Protein AF-A0A0D2L1T7-F1 (afdb_monomer)

InterPro domains:
  IPR025733 Purple acid phosphatase, C-terminal domain [PF14008] (13-50)
  IPR029052 Metallo-dependent phosphatase-like [G3DSA:3.60.21.10] (3-71)

Structure (mmCIF, N/CA/C/O backbone):
data_AF-A0A0D2L1T7-F1
#
_entry.id   AF-A0A0D2L1T7-F1
#
loop_
_atom_site.group_PDB
_atom_site.id
_atom_site.type_symbol
_atom_site.label_atom_id
_atom_site.label_alt_id
_atom_site.label_comp_id
_atom_site.label_asym_id
_atom_site.label_entity_id
_atom_site.label_seq_id
_atom_site.pdbx_PDB_ins_code
_atom_site.Cartn_x
_atom_site.Cartn_y
_atom_site.Cartn_z
_atom_site.occupancy
_atom_site.B_iso_or_equiv
_atom_site.auth_seq_id
_atom_site.auth_comp_id
_atom_site.auth_asym_id
_atom_site.auth_atom_id
_atom_site.pdbx_PDB_model_num
ATOM 1 N N . CYS A 1 1 ? 17.536 -3.466 -15.715 1.00 51.50 1 CYS A N 1
ATOM 2 C CA . CYS A 1 1 ? 16.989 -4.775 -16.127 1.00 51.50 1 CYS A CA 1
ATOM 3 C C . CYS A 1 1 ? 17.423 -5.052 -17.558 1.00 51.50 1 CYS A C 1
ATOM 5 O O . CYS A 1 1 ? 16.948 -4.375 -18.456 1.00 51.50 1 CYS A O 1
ATOM 7 N N . THR A 1 2 ? 18.369 -5.962 -17.773 1.00 54.00 2 THR A N 1
ATOM 8 C CA . THR A 1 2 ? 18.995 -6.200 -19.088 1.00 54.00 2 THR A CA 1
ATOM 9 C C . THR A 1 2 ? 18.344 -7.331 -19.897 1.00 54.00 2 THR A C 1
ATOM 11 O O . THR A 1 2 ? 18.871 -7.699 -20.938 1.00 54.00 2 THR A O 1
ATOM 14 N N . SER A 1 3 ? 17.194 -7.870 -19.472 1.00 64.62 3 SER A N 1
ATOM 15 C CA . SER A 1 3 ? 16.548 -9.033 -20.111 1.00 64.62 3 SER A CA 1
ATOM 16 C C . SER A 1 3 ? 15.073 -8.818 -20.496 1.00 64.62 3 SER A C 1
ATOM 18 O O . SER A 1 3 ? 14.239 -9.709 -20.328 1.00 64.62 3 SER A O 1
ATOM 20 N N . TYR A 1 4 ? 14.716 -7.648 -21.043 1.00 64.06 4 TYR A N 1
ATOM 21 C CA . TYR A 1 4 ? 13.432 -7.510 -21.744 1.00 64.06 4 TYR A CA 1
ATOM 22 C C . TYR A 1 4 ? 13.526 -8.203 -23.112 1.00 64.06 4 TYR A C 1
ATOM 24 O O . TYR A 1 4 ? 14.120 -7.668 -24.045 1.00 64.06 4 TYR A O 1
ATOM 32 N N . GLN A 1 5 ? 12.959 -9.406 -23.221 1.00 64.62 5 GLN A N 1
ATOM 33 C CA . GLN A 1 5 ? 12.846 -10.157 -24.475 1.00 64.62 5 GLN A CA 1
ATOM 34 C C . GLN A 1 5 ? 11.363 -10.338 -24.840 1.00 64.62 5 GLN A C 1
ATOM 36 O O . GLN A 1 5 ? 10.734 -11.302 -24.396 1.00 64.62 5 GLN A O 1
ATOM 41 N N . PRO A 1 6 ? 10.783 -9.427 -25.642 1.00 57.09 6 PRO A N 1
ATOM 42 C CA . PRO A 1 6 ? 9.355 -9.448 -25.969 1.00 57.09 6 PRO A CA 1
ATOM 43 C C . PRO A 1 6 ? 8.909 -10.675 -26.777 1.00 57.09 6 PRO A C 1
ATOM 45 O O . PRO A 1 6 ? 7.736 -11.023 -26.745 1.00 57.09 6 PRO A O 1
ATOM 48 N N . SER A 1 7 ? 9.826 -11.355 -27.469 1.00 61.72 7 SER A N 1
ATOM 49 C CA . SER A 1 7 ? 9.538 -12.541 -28.286 1.00 61.72 7 SER A CA 1
ATOM 50 C C . SER A 1 7 ? 9.834 -13.883 -27.601 1.00 61.72 7 SER A C 1
ATOM 52 O O . SER A 1 7 ? 9.602 -14.923 -28.209 1.00 61.72 7 SER A O 1
ATOM 54 N N . LEU A 1 8 ? 10.346 -13.891 -26.362 1.00 63.66 8 LEU A N 1
ATOM 55 C CA . LEU A 1 8 ? 10.818 -15.111 -25.680 1.00 63.66 8 LEU A CA 1
ATOM 56 C C . LEU A 1 8 ? 10.300 -15.259 -24.240 1.00 63.66 8 LEU A C 1
ATOM 58 O O . LEU A 1 8 ? 10.894 -15.981 -23.447 1.00 63.66 8 LEU A O 1
ATOM 62 N N . GLY A 1 9 ? 9.214 -14.569 -23.874 1.00 67.56 9 GLY A N 1
ATOM 63 C CA . GLY A 1 9 ? 8.711 -14.610 -22.496 1.00 67.56 9 GLY A CA 1
ATOM 64 C C . GLY A 1 9 ? 9.724 -14.027 -21.508 1.00 67.56 9 GLY A C 1
ATOM 65 O O . GLY A 1 9 ? 10.024 -14.641 -20.487 1.00 67.56 9 GLY A O 1
ATOM 66 N N . GLY A 1 10 ? 10.299 -12.870 -21.858 1.00 70.06 10 GLY A N 1
ATOM 67 C CA . GLY A 1 10 ? 11.333 -12.202 -21.074 1.00 70.06 10 GLY A CA 1
ATOM 68 C C . GLY A 1 10 ? 10.993 -12.096 -19.586 1.00 70.06 10 GLY A C 1
ATOM 69 O O . GLY A 1 10 ? 9.843 -11.917 -19.194 1.00 70.06 10 GLY A O 1
ATOM 70 N N . PHE A 1 11 ? 12.027 -12.179 -18.752 1.00 78.38 11 PHE A N 1
ATOM 71 C CA . PHE A 1 11 ? 11.887 -12.281 -17.297 1.00 78.38 11 PHE A CA 1
ATOM 72 C C . PHE A 1 11 ? 11.257 -11.036 -16.641 1.00 78.38 11 PHE A C 1
ATOM 74 O O . PHE A 1 11 ? 10.672 -11.129 -15.564 1.00 78.38 11 PHE A O 1
ATOM 81 N N . CYS A 1 12 ? 11.368 -9.858 -17.267 1.00 82.06 12 CYS A N 1
ATOM 82 C CA . CYS A 1 12 ? 10.851 -8.596 -16.729 1.00 82.06 12 CYS A CA 1
ATOM 83 C C . CYS A 1 12 ? 9.945 -7.852 -17.716 1.00 82.06 12 CYS A C 1
ATOM 85 O O . CYS A 1 12 ? 10.162 -7.877 -18.927 1.00 82.06 12 CYS A O 1
ATOM 87 N N . TRP A 1 13 ? 9.003 -7.083 -17.164 1.00 80.81 13 TRP A N 1
ATOM 88 C CA . TRP A 1 13 ? 8.187 -6.116 -17.898 1.00 80.81 13 TRP A CA 1
ATOM 89 C C . TRP A 1 13 ? 9.031 -4.892 -18.300 1.00 80.81 13 TRP A C 1
ATOM 91 O O . TRP A 1 13 ? 9.877 -4.439 -17.529 1.00 80.81 13 TRP A O 1
ATOM 101 N N . ASN A 1 14 ? 8.796 -4.329 -19.490 1.00 82.81 14 ASN A N 1
ATOM 102 C CA . ASN A 1 14 ? 9.429 -3.074 -19.944 1.00 82.81 14 ASN A CA 1
ATOM 103 C C . ASN A 1 14 ? 8.753 -1.807 -19.404 1.00 82.81 14 ASN A C 1
ATOM 105 O O . ASN A 1 14 ? 9.261 -0.705 -19.594 1.00 82.81 14 ASN A O 1
ATOM 109 N N . ARG A 1 15 ? 7.598 -1.958 -18.762 1.00 87.31 15 ARG A N 1
ATOM 110 C CA . ARG A 1 15 ? 6.830 -0.888 -18.130 1.00 87.31 15 ARG A CA 1
ATOM 111 C C . ARG A 1 15 ? 6.383 -1.335 -16.745 1.00 87.31 15 ARG A C 1
ATOM 113 O O . ARG A 1 15 ? 6.613 -2.478 -16.353 1.00 87.31 15 ARG A O 1
ATOM 120 N N . GLN A 1 16 ? 5.744 -0.436 -16.003 1.00 91.56 16 GLN A N 1
ATOM 121 C CA . GLN A 1 16 ? 5.033 -0.843 -14.795 1.00 91.56 16 GLN A CA 1
ATOM 122 C C . GLN A 1 16 ? 4.01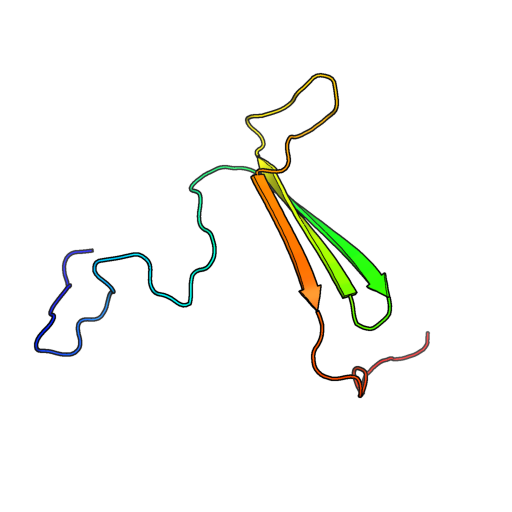2 -1.925 -15.167 1.00 91.56 16 GLN A C 1
ATOM 124 O O . GLN A 1 16 ? 3.186 -1.674 -16.045 1.00 91.56 16 GLN A O 1
ATOM 129 N N . PRO A 1 17 ? 4.096 -3.126 -14.581 1.00 90.19 17 PRO A N 1
ATOM 130 C CA . PRO A 1 17 ? 3.116 -4.159 -14.856 1.00 90.19 17 PRO A CA 1
ATOM 131 C C . PRO A 1 17 ? 1.749 -3.736 -14.322 1.00 90.19 17 PRO A C 1
ATOM 133 O O . PRO A 1 17 ? 1.669 -3.079 -13.284 1.00 90.19 17 PRO A O 1
ATOM 136 N N . ASP A 1 18 ? 0.686 -4.176 -14.990 1.00 92.44 18 ASP A N 1
ATOM 137 C CA . ASP A 1 18 ? -0.684 -3.741 -14.687 1.00 92.44 18 ASP A CA 1
ATOM 138 C C . ASP A 1 18 ? -1.140 -4.145 -13.264 1.00 92.44 18 ASP A C 1
ATOM 140 O O . ASP A 1 18 ? -2.017 -3.511 -12.688 1.00 92.44 18 ASP A O 1
ATOM 144 N N . PHE A 1 19 ? -0.509 -5.157 -12.651 1.00 90.62 19 PHE A N 1
ATOM 145 C CA . PHE A 1 19 ? -0.771 -5.555 -11.259 1.00 90.62 19 PHE A CA 1
ATOM 146 C C . PHE A 1 19 ? -0.144 -4.622 -10.205 1.00 90.62 19 PHE A C 1
ATOM 148 O O . PHE A 1 19 ? -0.466 -4.724 -9.023 1.00 90.62 19 PHE A O 1
ATOM 155 N N . SER A 1 20 ? 0.789 -3.747 -10.588 1.00 95.62 20 SER A N 1
ATOM 156 C CA . SER A 1 20 ? 1.432 -2.796 -9.677 1.00 95.62 20 SER A CA 1
ATOM 157 C C . SER A 1 20 ? 0.646 -1.489 -9.692 1.00 95.62 20 SER A C 1
ATOM 159 O O . SER A 1 20 ? 0.850 -0.660 -10.573 1.00 95.62 20 SER A O 1
ATOM 161 N N . ALA A 1 21 ? -0.245 -1.301 -8.718 1.00 97.00 21 ALA A N 1
ATOM 162 C CA . ALA A 1 21 ? -1.114 -0.122 -8.655 1.00 97.00 21 ALA A CA 1
ATOM 163 C C . ALA A 1 21 ? -0.347 1.184 -8.368 1.00 97.00 21 ALA A C 1
ATOM 165 O O . ALA A 1 21 ? -0.580 2.196 -9.023 1.00 97.00 21 ALA A O 1
ATOM 166 N N . TYR A 1 22 ? 0.600 1.157 -7.426 1.00 96.75 22 TYR A N 1
ATOM 167 C CA . TYR A 1 22 ? 1.388 2.321 -7.020 1.00 96.75 22 TYR A CA 1
ATOM 168 C C . TYR A 1 22 ? 2.818 1.906 -6.647 1.00 96.75 22 TYR A C 1
ATOM 170 O O . TYR A 1 22 ? 3.033 0.811 -6.121 1.00 96.75 22 TYR A O 1
ATOM 178 N N . ARG A 1 23 ? 3.808 2.759 -6.944 1.00 95.69 23 ARG A N 1
ATOM 179 C CA . ARG A 1 23 ? 5.213 2.573 -6.548 1.00 95.69 23 ARG A CA 1
ATOM 180 C C . ARG A 1 23 ? 5.940 3.914 -6.486 1.00 95.69 23 ARG A C 1
ATOM 182 O O . ARG A 1 23 ? 5.887 4.682 -7.442 1.00 95.69 23 ARG A O 1
ATOM 189 N N . GLU A 1 24 ? 6.676 4.151 -5.406 1.00 94.62 24 GLU A N 1
ATOM 190 C CA . GLU A 1 24 ? 7.494 5.354 -5.241 1.00 94.62 24 GLU A CA 1
ATOM 191 C C . GLU A 1 24 ? 8.775 5.034 -4.441 1.00 94.62 24 GLU A C 1
ATOM 193 O O . GLU A 1 24 ? 8.691 4.362 -3.410 1.00 94.62 24 GLU A O 1
ATOM 198 N N . PRO A 1 25 ? 9.973 5.459 -4.892 1.00 94.25 25 PRO A N 1
ATOM 199 C CA . PRO A 1 25 ? 11.240 5.145 -4.232 1.00 94.25 25 PRO A CA 1
ATOM 200 C C . PRO A 1 25 ? 11.560 6.135 -3.098 1.00 94.25 25 PRO A C 1
ATOM 202 O O . PRO A 1 25 ? 12.552 6.860 -3.151 1.00 94.25 25 PRO A O 1
ATOM 205 N N . THR A 1 26 ? 10.727 6.165 -2.060 1.00 92.62 26 THR A N 1
ATOM 206 C CA . THR A 1 26 ? 10.888 7.074 -0.912 1.00 92.62 26 THR A CA 1
ATOM 207 C C . THR A 1 26 ? 10.882 6.338 0.417 1.00 92.62 26 THR A C 1
ATOM 209 O O . THR A 1 26 ? 10.138 5.375 0.602 1.00 92.62 26 THR A O 1
ATOM 212 N N . PHE A 1 27 ? 11.660 6.836 1.380 1.00 93.56 27 PHE A N 1
ATOM 213 C CA . PHE A 1 27 ? 11.539 6.401 2.770 1.00 93.56 27 PHE A CA 1
ATOM 214 C C . PHE A 1 27 ? 10.212 6.876 3.369 1.00 93.56 27 PHE A C 1
ATOM 216 O O . PHE A 1 27 ? 9.770 7.998 3.107 1.00 93.56 27 PHE A O 1
ATOM 223 N N . GLY A 1 28 ? 9.602 6.038 4.202 1.00 92.75 28 GLY A N 1
ATOM 224 C CA . GLY A 1 28 ? 8.313 6.335 4.807 1.00 92.75 28 GLY A CA 1
ATOM 225 C C . GLY A 1 28 ? 7.875 5.298 5.831 1.00 92.75 28 GLY A C 1
ATOM 226 O O . GLY A 1 28 ? 8.584 4.330 6.109 1.00 92.75 28 GLY A O 1
ATOM 227 N N . ALA A 1 29 ? 6.681 5.510 6.369 1.00 93.94 29 ALA A N 1
ATOM 228 C CA . ALA A 1 29 ? 5.980 4.576 7.241 1.00 93.94 29 ALA A CA 1
ATOM 229 C C . ALA A 1 29 ? 4.513 4.490 6.815 1.00 93.94 29 ALA A C 1
ATOM 231 O O . ALA A 1 29 ? 3.999 5.388 6.151 1.00 93.94 29 ALA A O 1
ATOM 232 N N . ALA A 1 30 ? 3.828 3.418 7.200 1.00 95.50 30 ALA A N 1
ATOM 233 C CA . ALA A 1 30 ? 2.432 3.219 6.843 1.00 95.50 30 ALA A CA 1
ATOM 234 C C . ALA A 1 30 ? 1.555 2.971 8.069 1.00 95.50 30 ALA A C 1
ATOM 236 O O . ALA A 1 30 ? 2.020 2.460 9.090 1.00 95.50 30 ALA A O 1
ATOM 237 N N . SER A 1 31 ? 0.277 3.320 7.948 1.00 96.69 31 SER A N 1
ATOM 238 C CA . SER A 1 31 ? -0.764 2.984 8.909 1.00 96.69 31 SER A CA 1
ATOM 239 C C . SER A 1 31 ? -1.823 2.107 8.242 1.00 96.69 31 SER A C 1
ATOM 241 O O . SER A 1 31 ? -2.221 2.335 7.100 1.00 96.69 31 SER A O 1
ATOM 243 N N . LEU A 1 32 ? -2.274 1.087 8.973 1.00 97.94 32 LEU A N 1
ATOM 244 C CA . LEU A 1 32 ? -3.414 0.260 8.597 1.00 97.94 32 LEU A CA 1
ATOM 245 C C . LEU A 1 32 ? -4.451 0.351 9.711 1.00 97.94 32 LEU A C 1
ATOM 247 O O . LEU A 1 32 ? -4.249 -0.176 10.806 1.00 97.94 32 LEU A O 1
ATOM 251 N N . LYS A 1 33 ? -5.560 1.034 9.440 1.00 97.75 33 LYS A N 1
ATOM 252 C CA . LYS A 1 33 ? -6.652 1.207 10.395 1.00 97.75 33 LYS A CA 1
ATOM 253 C C . LYS A 1 33 ? -7.820 0.313 10.007 1.00 97.75 33 LYS A C 1
ATOM 255 O O . LYS A 1 33 ? -8.483 0.554 9.003 1.00 97.75 33 LYS A O 1
ATOM 260 N N . LEU A 1 34 ? -8.108 -0.688 10.834 1.00 95.50 34 LEU A N 1
ATOM 261 C CA . LEU A 1 34 ? -9.308 -1.510 10.682 1.00 95.50 34 LEU A CA 1
ATOM 262 C C . LEU A 1 34 ? -10.537 -0.665 11.039 1.00 95.50 34 LEU A C 1
ATOM 264 O O . LEU A 1 34 ? -10.634 -0.147 12.151 1.00 95.50 34 LEU A O 1
ATOM 268 N N . LEU A 1 35 ? -11.451 -0.489 10.085 1.00 94.31 35 LEU A N 1
ATOM 269 C CA . LEU A 1 35 ? -12.684 0.276 10.288 1.00 94.31 35 LEU A CA 1
ATOM 270 C C . LEU A 1 35 ? -13.815 -0.638 10.762 1.00 94.31 35 LEU A C 1
ATOM 272 O O . LEU A 1 35 ? -14.575 -0.281 11.657 1.00 94.31 35 LEU A O 1
ATOM 276 N N . ASN A 1 36 ? -13.927 -1.814 10.144 1.00 90.75 36 ASN A N 1
ATOM 277 C CA . ASN A 1 36 ? -14.878 -2.868 10.485 1.00 90.75 36 ASN A CA 1
ATOM 278 C C . ASN A 1 36 ? -14.384 -4.220 9.925 1.00 90.75 36 ASN A C 1
ATOM 280 O O . ASN A 1 36 ? -13.265 -4.315 9.424 1.00 90.75 36 ASN A O 1
ATOM 284 N N . ALA A 1 37 ? -15.216 -5.265 9.991 1.00 88.00 37 ALA A N 1
ATOM 285 C CA . ALA A 1 37 ? -14.864 -6.621 9.553 1.00 88.00 37 ALA A CA 1
ATOM 286 C C . ALA A 1 37 ? -14.460 -6.738 8.069 1.00 88.00 37 ALA A C 1
ATOM 288 O O . ALA A 1 37 ? -13.795 -7.706 7.694 1.00 88.00 37 ALA A O 1
ATOM 289 N N . THR A 1 38 ? -14.861 -5.783 7.225 1.00 90.06 38 THR A N 1
ATOM 290 C CA . THR A 1 38 ? -14.643 -5.834 5.775 1.00 90.06 38 THR A CA 1
ATOM 291 C C . THR A 1 38 ? -13.880 -4.643 5.204 1.00 90.06 38 THR A C 1
ATOM 293 O O . THR A 1 38 ? -13.539 -4.680 4.028 1.00 90.06 38 THR A O 1
ATOM 296 N N . HIS A 1 39 ? -13.582 -3.613 5.998 1.00 93.44 39 HIS A N 1
ATOM 297 C CA . HIS A 1 39 ? -12.934 -2.392 5.517 1.00 93.44 39 HIS A CA 1
ATOM 298 C C . HIS A 1 39 ? -11.719 -2.033 6.366 1.00 93.44 39 HIS A C 1
ATOM 300 O O . HIS A 1 39 ? -11.798 -1.972 7.599 1.00 93.44 39 HIS A O 1
ATOM 306 N N . ALA A 1 40 ? -10.620 -1.706 5.695 1.00 97.06 40 ALA A N 1
ATOM 307 C CA . ALA A 1 40 ? -9.445 -1.111 6.312 1.00 97.06 40 ALA A CA 1
ATOM 308 C C . ALA A 1 40 ? -8.993 0.126 5.529 1.00 97.06 40 ALA A C 1
ATOM 310 O O . ALA A 1 40 ? -9.006 0.126 4.303 1.00 97.06 40 ALA A O 1
ATOM 311 N N . ASP A 1 41 ? -8.593 1.174 6.241 1.00 98.19 41 ASP A N 1
ATOM 312 C CA . ASP A 1 41 ? -7.969 2.370 5.675 1.00 98.19 41 ASP A CA 1
ATOM 313 C C . ASP A 1 41 ? -6.449 2.181 5.713 1.00 98.19 41 ASP A C 1
ATOM 315 O O . ASP A 1 41 ? -5.858 2.087 6.794 1.00 98.19 41 ASP A O 1
ATOM 319 N N . TRP A 1 42 ? -5.836 2.053 4.537 1.00 98.31 42 TRP A N 1
ATOM 320 C CA . TRP A 1 42 ? -4.390 1.977 4.361 1.00 98.31 42 TRP A CA 1
ATOM 321 C C . TRP A 1 42 ? -3.858 3.330 3.915 1.00 98.31 42 TRP A C 1
ATOM 323 O O . TRP A 1 42 ? -4.347 3.898 2.937 1.00 98.31 42 TRP A O 1
ATOM 333 N N . LYS A 1 43 ? -2.826 3.820 4.603 1.00 97.56 43 LYS A N 1
ATOM 334 C CA . LYS A 1 43 ? -2.129 5.055 4.241 1.00 97.56 43 LYS A CA 1
ATOM 335 C C . LYS A 1 43 ? -0.627 4.881 4.350 1.00 97.56 43 LYS A C 1
ATOM 337 O O . LYS A 1 43 ? -0.127 4.421 5.375 1.00 97.56 43 LYS A O 1
ATOM 342 N N . PHE A 1 44 ? 0.089 5.312 3.324 1.00 96.38 44 PHE A N 1
ATOM 343 C CA . PHE A 1 44 ? 1.540 5.434 3.317 1.00 96.38 44 PHE A CA 1
ATOM 344 C C . PHE A 1 44 ? 1.938 6.909 3.420 1.00 96.38 44 PHE A C 1
ATOM 346 O O . PHE A 1 44 ? 1.352 7.768 2.763 1.00 96.38 44 PHE A O 1
ATOM 353 N N . TYR A 1 45 ? 2.944 7.195 4.242 1.00 94.75 45 TYR A N 1
ATOM 354 C CA . TYR A 1 45 ? 3.430 8.537 4.540 1.00 94.75 45 TYR A CA 1
ATOM 355 C C . TYR A 1 45 ? 4.920 8.638 4.222 1.00 94.75 45 TYR A C 1
ATOM 357 O O . TYR A 1 45 ? 5.704 7.805 4.686 1.00 94.75 45 TYR A O 1
ATOM 365 N N . ARG A 1 46 ? 5.332 9.677 3.489 1.00 93.25 46 ARG A N 1
ATOM 366 C CA . ARG A 1 46 ? 6.755 9.953 3.225 1.00 93.25 46 ARG A CA 1
ATOM 367 C C . ARG A 1 46 ? 7.424 10.548 4.458 1.00 93.25 46 ARG A C 1
ATOM 369 O O . ARG A 1 46 ? 6.868 11.416 5.124 1.00 93.25 46 ARG A O 1
ATOM 376 N N . THR A 1 47 ? 8.674 10.167 4.705 1.00 86.81 47 THR A N 1
ATOM 377 C CA . THR A 1 47 ? 9.485 10.778 5.772 1.00 86.81 47 THR A CA 1
ATOM 378 C C . THR A 1 47 ? 9.918 12.207 5.420 1.00 86.81 47 THR A C 1
ATOM 380 O O . THR A 1 47 ? 10.075 13.038 6.312 1.00 86.81 47 THR A O 1
ATOM 383 N N . SER A 1 48 ? 10.113 12.505 4.130 1.00 79.06 48 SER A N 1
ATOM 384 C CA . SER A 1 48 ? 10.619 13.795 3.634 1.00 79.06 48 SER A CA 1
ATOM 385 C C . SER A 1 48 ? 9.598 14.936 3.668 1.00 79.06 48 SER A C 1
ATOM 387 O O . SER A 1 48 ? 9.991 16.096 3.594 1.00 79.06 48 SER A O 1
ATOM 389 N N . GLU A 1 49 ? 8.307 14.631 3.800 1.00 71.38 49 GLU A N 1
ATOM 390 C CA . GLU A 1 49 ? 7.208 15.599 3.684 1.00 71.38 49 GLU A CA 1
ATOM 391 C C . GLU A 1 49 ? 6.492 15.762 5.029 1.00 71.38 49 GLU A C 1
ATOM 393 O O . GLU A 1 49 ? 5.327 15.406 5.213 1.00 71.38 49 GLU A O 1
ATOM 398 N N . LYS A 1 50 ? 7.230 16.282 6.017 1.00 75.06 50 LYS A N 1
ATOM 399 C CA . LYS A 1 50 ? 6.660 16.688 7.304 1.00 75.06 50 LYS A CA 1
A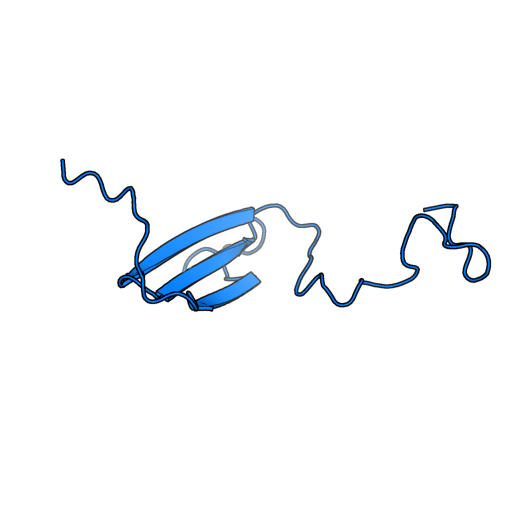TOM 400 C C . LYS A 1 50 ? 6.181 18.137 7.216 1.00 75.06 50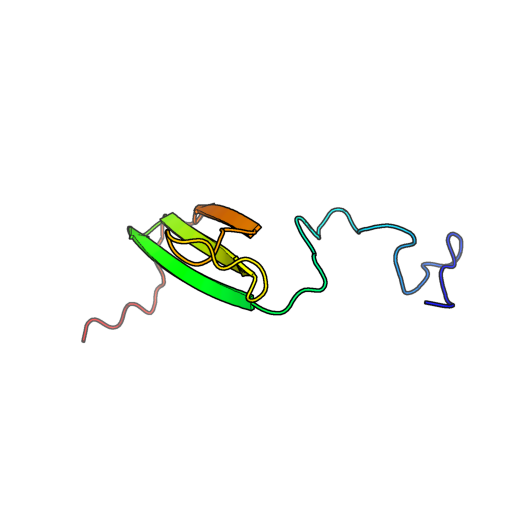 LYS A C 1
ATOM 402 O O . LYS A 1 50 ? 6.989 19.063 7.172 1.00 75.06 50 LYS A O 1
ATOM 407 N N . THR A 1 51 ? 4.870 18.339 7.249 1.00 77.00 51 THR A N 1
ATOM 408 C CA . THR A 1 51 ? 4.249 19.661 7.381 1.00 77.00 51 THR A CA 1
ATOM 409 C C . THR A 1 51 ? 4.043 20.039 8.846 1.00 77.00 51 THR A C 1
ATOM 411 O O . THR A 1 51 ? 4.285 19.253 9.767 1.00 77.00 51 THR A O 1
ATOM 414 N N . LYS A 1 52 ? 3.537 21.258 9.085 1.00 76.62 52 LYS A N 1
ATOM 415 C CA . LYS A 1 52 ? 3.094 21.690 10.421 1.00 76.62 52 LYS A CA 1
ATOM 416 C C . LYS A 1 52 ? 1.944 20.826 10.961 1.00 76.62 52 LYS A C 1
ATOM 418 O O . LYS A 1 52 ? 1.711 20.827 12.165 1.00 76.62 52 LYS A O 1
ATOM 423 N N . GLN A 1 53 ? 1.242 20.104 10.088 1.00 74.69 53 GLN A N 1
ATOM 424 C CA . GLN A 1 53 ? 0.069 19.289 10.394 1.00 74.69 53 GLN A CA 1
ATOM 425 C C . GLN A 1 53 ? 0.392 17.791 10.544 1.00 74.69 53 GLN A C 1
ATOM 427 O O . GLN A 1 53 ? -0.480 17.032 10.959 1.00 74.69 53 GLN A O 1
ATOM 432 N N . GLY A 1 54 ? 1.625 17.358 10.256 1.00 80.81 54 GLY A N 1
ATOM 433 C CA . GLY A 1 54 ? 2.052 15.960 10.366 1.00 80.81 54 GLY A CA 1
ATOM 434 C C . GLY A 1 54 ? 2.822 15.481 9.137 1.00 80.81 54 GLY A C 1
ATOM 435 O O . GLY A 1 54 ? 3.337 16.287 8.369 1.00 80.81 54 GLY A O 1
ATOM 436 N N . TYR A 1 55 ? 2.923 14.164 8.964 1.00 83.75 55 TYR A N 1
ATOM 437 C CA . TYR A 1 55 ? 3.436 13.584 7.720 1.00 83.75 55 TYR A CA 1
ATOM 438 C C . TYR A 1 55 ? 2.342 13.601 6.651 1.00 83.75 55 TYR A C 1
ATOM 440 O O . TYR A 1 55 ? 1.192 13.263 6.945 1.00 83.75 55 TYR A O 1
ATOM 448 N N . GLU A 1 56 ? 2.693 13.984 5.426 1.00 87.56 56 GLU A N 1
ATOM 449 C CA . GLU A 1 56 ? 1.763 13.940 4.297 1.00 87.56 56 GLU A CA 1
ATOM 450 C C . GLU A 1 56 ? 1.505 12.503 3.830 1.00 87.56 56 GLU A C 1
ATOM 452 O O . GLU A 1 56 ? 2.383 11.636 3.879 1.00 87.56 56 GLU A O 1
ATOM 457 N N . VAL A 1 57 ? 0.266 12.250 3.400 1.00 93.38 57 VAL A N 1
ATOM 458 C CA . VAL A 1 57 ? -0.148 10.963 2.833 1.00 93.38 57 VAL A CA 1
ATOM 459 C C . VAL A 1 57 ? 0.278 10.930 1.371 1.00 93.38 57 VAL A C 1
ATOM 461 O O . VAL A 1 57 ? -0.196 11.724 0.563 1.00 93.38 57 VAL A O 1
ATOM 464 N N . ALA A 1 58 ? 1.156 9.994 1.043 1.00 94.56 58 ALA A N 1
ATOM 465 C CA . ALA A 1 58 ? 1.668 9.780 -0.303 1.00 94.56 58 ALA A CA 1
ATOM 466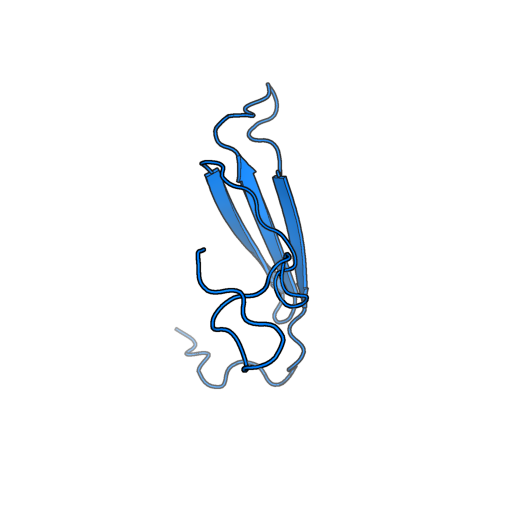 C C . ALA A 1 58 ? 0.789 8.824 -1.119 1.00 94.56 58 ALA A C 1
ATOM 468 O O . ALA A 1 58 ? 0.579 9.041 -2.309 1.00 94.56 58 ALA A O 1
ATOM 469 N N . ASP A 1 59 ? 0.248 7.803 -0.452 1.00 96.88 59 ASP A N 1
ATOM 470 C CA . ASP A 1 59 ? -0.717 6.853 -1.001 1.00 96.88 59 ASP A CA 1
ATOM 471 C C . ASP A 1 59 ? -1.781 6.538 0.056 1.00 96.88 59 ASP A C 1
ATOM 473 O O . ASP A 1 59 ? -1.488 6.477 1.254 1.00 96.88 59 ASP A O 1
ATOM 477 N N . GLY A 1 60 ? -3.024 6.366 -0.385 1.00 97.31 60 GLY A N 1
ATOM 478 C CA . GLY A 1 60 ? -4.176 6.157 0.482 1.00 97.31 60 GLY A CA 1
ATOM 479 C C . GLY A 1 60 ? -5.273 5.376 -0.227 1.00 97.31 60 GLY A C 1
ATOM 480 O O . GLY A 1 60 ? -5.788 5.816 -1.254 1.00 97.31 60 GLY A O 1
ATOM 481 N N . VAL A 1 61 ? -5.665 4.233 0.338 1.00 98.12 61 VAL A N 1
ATOM 482 C CA . VAL A 1 61 ? -6.676 3.345 -0.248 1.00 98.12 61 VAL A CA 1
ATOM 483 C C . VAL A 1 61 ? -7.522 2.677 0.832 1.00 98.12 61 VAL A C 1
ATOM 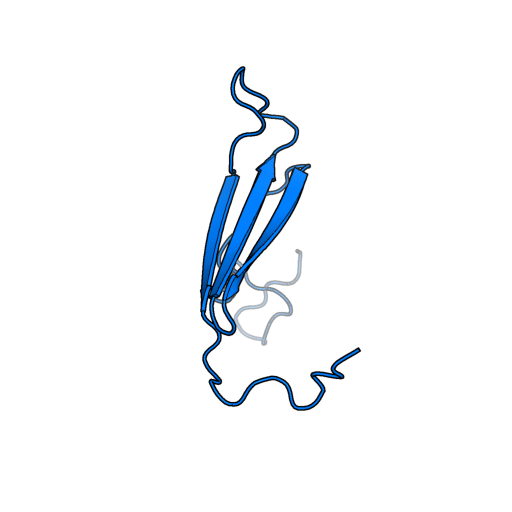485 O O . VAL A 1 61 ? -7.022 2.246 1.871 1.00 98.12 61 VAL A O 1
ATOM 488 N N . ILE A 1 62 ? -8.823 2.553 0.563 1.00 97.94 62 ILE A N 1
ATOM 489 C CA . ILE A 1 62 ? -9.707 1.705 1.363 1.00 97.94 62 ILE A CA 1
ATOM 490 C C . ILE A 1 62 ? -9.654 0.287 0.802 1.00 97.94 62 ILE A C 1
ATOM 492 O O . ILE A 1 62 ? -10.032 0.036 -0.343 1.00 97.94 62 ILE A O 1
ATOM 496 N N . ILE A 1 63 ? -9.189 -0.646 1.624 1.00 96.69 63 ILE A N 1
ATOM 497 C CA . ILE A 1 63 ? -9.150 -2.066 1.304 1.00 96.69 63 ILE A CA 1
ATOM 498 C C . ILE A 1 63 ? -10.502 -2.670 1.667 1.00 96.69 63 ILE A C 1
ATOM 500 O O . ILE A 1 63 ? -10.866 -2.735 2.843 1.00 96.69 63 ILE A O 1
ATOM 504 N N . ASN A 1 64 ? -11.213 -3.139 0.643 1.00 94.69 64 ASN A N 1
ATOM 505 C CA . ASN A 1 64 ? -12.485 -3.837 0.780 1.00 94.69 64 ASN A CA 1
ATOM 506 C C . ASN A 1 64 ? -12.252 -5.344 0.707 1.00 94.69 64 ASN A C 1
ATOM 508 O O . ASN A 1 64 ? -11.824 -5.882 -0.316 1.00 94.69 64 ASN A O 1
ATOM 512 N N . ARG A 1 65 ? -12.562 -6.037 1.795 1.00 90.56 65 ARG A N 1
ATOM 513 C CA . ARG A 1 65 ? -12.569 -7.492 1.856 1.00 90.56 65 ARG A CA 1
ATOM 514 C C . ARG A 1 65 ? -13.781 -8.030 1.096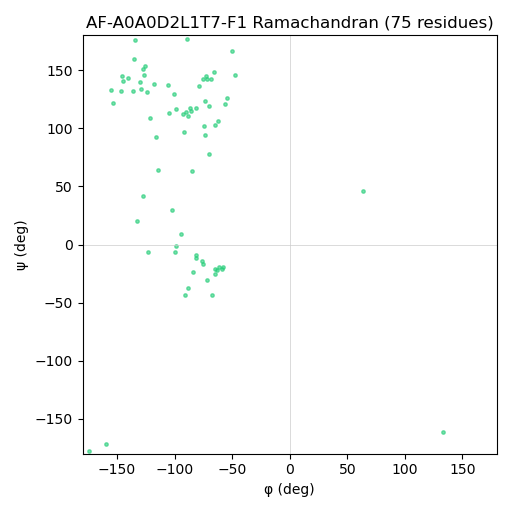 1.00 90.56 65 ARG A C 1
ATOM 516 O O . ARG A 1 65 ? -14.917 -7.678 1.411 1.00 90.56 65 ARG A O 1
ATOM 523 N N . LEU A 1 66 ? -13.536 -8.891 0.111 1.00 86.06 66 LEU A N 1
ATOM 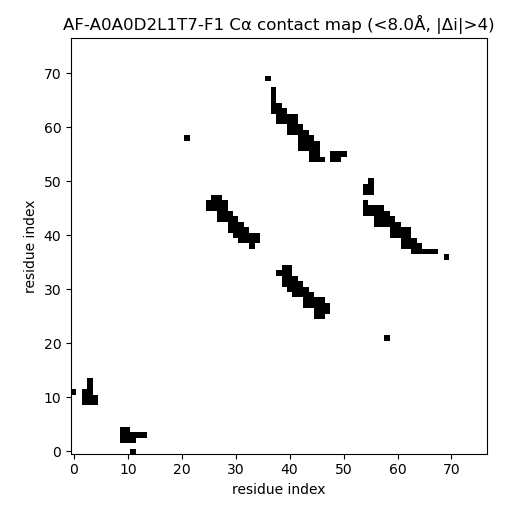524 C CA . LEU A 1 66 ? -14.591 -9.435 -0.751 1.00 86.06 66 LEU A CA 1
ATOM 525 C C . LEU A 1 66 ? -15.304 -10.658 -0.143 1.00 86.06 66 LEU A C 1
ATOM 527 O O . LEU A 1 66 ? -16.453 -10.922 -0.491 1.00 86.06 66 LEU A O 1
ATOM 531 N N . ASP A 1 67 ? -14.675 -11.393 0.781 1.00 79.69 67 ASP A N 1
ATOM 532 C CA . ASP A 1 67 ? -15.304 -12.496 1.516 1.00 79.69 67 ASP A CA 1
ATOM 533 C C . ASP A 1 67 ? -15.962 -12.000 2.814 1.00 79.69 67 ASP A C 1
ATOM 535 O O . ASP A 1 67 ? -15.314 -11.580 3.769 1.00 79.69 67 ASP A O 1
ATOM 539 N N . GLN A 1 68 ? -17.292 -12.094 2.878 1.00 66.69 68 GLN A N 1
ATOM 540 C CA . GLN A 1 68 ? -18.040 -11.811 4.114 1.00 66.69 68 GLN A CA 1
ATOM 541 C C . GLN A 1 68 ? -18.046 -12.987 5.097 1.00 66.69 68 GLN A C 1
ATOM 543 O O . GLN A 1 68 ? -18.431 -12.838 6.256 1.00 66.69 68 GLN A O 1
ATOM 548 N N . LYS A 1 69 ? -17.609 -14.168 4.646 1.00 68.75 69 LYS A N 1
ATOM 549 C CA . LYS A 1 69 ? -17.313 -15.296 5.526 1.00 68.75 69 LYS A CA 1
ATOM 550 C C . LYS A 1 69 ? -16.003 -14.948 6.229 1.00 68.75 69 LYS A C 1
ATOM 552 O O . LYS A 1 69 ? -14.947 -15.119 5.638 1.00 68.75 69 LYS A O 1
ATOM 557 N N . GLY A 1 70 ? -16.086 -14.363 7.424 1.00 62.56 70 GLY A N 1
ATOM 558 C CA . GLY A 1 70 ? -14.916 -13.921 8.190 1.00 62.56 70 GLY A CA 1
ATOM 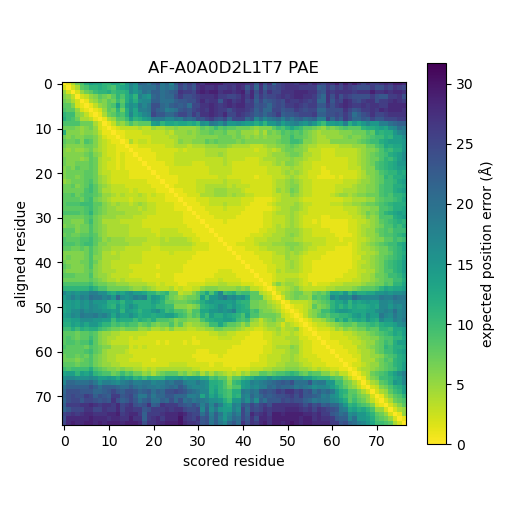559 C C . GLY A 1 70 ? -13.832 -15.000 8.330 1.00 62.56 70 GLY A C 1
ATOM 560 O O . GLY A 1 70 ? -14.057 -16.177 8.054 1.00 62.56 70 GLY A O 1
ATOM 561 N N . CYS A 1 71 ? -12.632 -14.607 8.771 1.00 61.56 71 CYS A N 1
ATOM 562 C CA . CYS A 1 71 ? -11.542 -15.560 8.994 1.00 61.56 71 CYS A CA 1
ATOM 563 C C . CYS A 1 71 ? -12.005 -16.691 9.938 1.00 61.56 71 CYS A C 1
ATOM 565 O O . CYS A 1 71 ? -12.417 -16.382 11.057 1.00 61.56 71 CYS A O 1
ATOM 567 N N . PRO A 1 72 ? -11.866 -17.979 9.561 1.00 62.88 72 PRO A N 1
ATOM 568 C CA . PRO A 1 72 ? -12.230 -19.111 10.423 1.00 62.88 72 PRO A CA 1
ATOM 569 C C . PRO A 1 72 ? -11.497 -19.116 11.773 1.00 62.88 72 PRO A C 1
ATOM 571 O O . PRO A 1 72 ? -11.946 -19.742 12.724 1.00 62.88 72 PRO A O 1
ATOM 574 N N . ASN A 1 73 ? -10.377 -18.393 11.858 1.00 59.06 73 ASN A N 1
ATOM 575 C CA . ASN A 1 73 ? -9.461 -18.397 12.994 1.00 59.06 73 ASN A CA 1
ATOM 576 C C . ASN A 1 73 ? -9.630 -17.167 13.899 1.00 59.06 73 ASN A C 1
ATOM 578 O O . ASN A 1 73 ? -8.655 -16.715 14.498 1.00 59.06 73 ASN A O 1
ATOM 582 N N . HIS A 1 74 ? -10.834 -16.595 13.992 1.00 58.53 74 HIS A N 1
ATOM 583 C CA . HIS A 1 74 ? -11.128 -15.600 15.024 1.00 58.53 74 HIS A CA 1
ATOM 584 C C . HIS A 1 74 ? -11.172 -16.313 16.388 1.00 58.53 74 HIS A C 1
ATOM 586 O O . HIS A 1 74 ? -12.235 -16.664 16.895 1.00 58.53 74 HIS A O 1
ATOM 592 N N . ALA A 1 75 ? -9.996 -16.610 16.946 1.00 47.09 75 ALA A N 1
ATOM 593 C CA . ALA A 1 75 ? -9.862 -17.028 18.328 1.00 47.09 75 ALA A CA 1
ATOM 594 C C . ALA A 1 75 ? -10.292 -15.836 19.186 1.00 47.09 75 ALA A C 1
ATOM 596 O O . ALA A 1 75 ? -9.575 -14.843 19.296 1.00 47.09 75 ALA A O 1
ATOM 597 N N . PHE A 1 76 ? -11.508 -15.912 19.718 1.00 49.62 76 PHE A N 1
ATOM 598 C CA . PHE A 1 76 ? -11.944 -15.048 20.802 1.00 49.62 76 PHE A CA 1
ATOM 599 C C . PHE A 1 76 ? -11.033 -15.357 21.997 1.00 49.62 76 PHE A C 1
ATOM 601 O O . PHE A 1 76 ? -11.112 -16.450 22.558 1.00 49.62 76 PHE A O 1
ATOM 608 N N . LEU A 1 77 ? -10.105 -14.444 22.290 1.00 43.47 77 LEU A N 1
ATOM 609 C CA . LEU A 1 77 ? -9.456 -14.357 23.598 1.00 43.47 77 LEU A CA 1
ATOM 610 C C . LEU A 1 77 ? -10.438 -13.749 24.600 1.00 43.47 77 LEU A C 1
ATOM 612 O O . LEU A 1 77 ? -11.166 -12.811 24.195 1.00 43.47 77 LEU A O 1
#

Nearest PDB structures (foldseek):
  3trs-assembly2_D  TM=4.090E-01  e=6.723E+00  Aspergillus niger var. macrosporus
  4aqz-assembly1_A  TM=3.549E-01  e=8.562E+00  Neisseria meningitidis
  6o9l-assembly1_N  TM=1.725E-01  e=7.587E+00  Homo sapiens

Secondary structure (DSSP, 8-state):
-----TTTT-SS-SS--TT--------EEEEEEE-SSSEEEEEEEEEEEEETTEEEEEEEEEEE-S--S--TT----

Mean predicted aligned error: 9.1 Å

Organism: NCBI:txid145388

Sequence (77 aa):
CTSYQPSLGGFCWNRQPDFSAYREPTFGAASLKLLNATHADWKFYRTSEKTKQGYEVADGVIINRLDQKGCPNHAFL

pLDDT: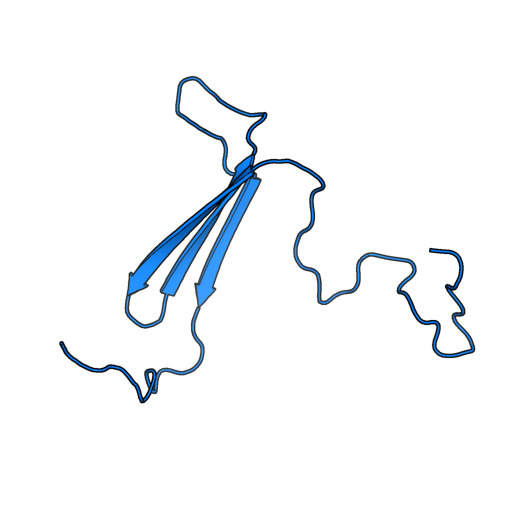 mean 82.55, std 15.23, range [43.47, 98.31]

Radius of gyration: 18.54 Å; Cα contacts (8 Å, |Δi|>4): 91; chains: 1; bounding box: 37×41×52 Å

Foldseek 3Di:
DPFPDVPPPTPDDPDPDPVCPDDDPADWDKDWADPDQFKIKIFIFGPVAQDPVGTDTPDIDIGGHPDPPGDPPPPDD

Solvent-accessible surface area (backbone atoms only — not comparable to full-atom values): 5238 Å² total; per-residue (Å²): 133,94,52,69,34,92,90,72,79,34,90,49,72,92,57,88,51,89,88,60,86,78,88,76,102,67,66,60,56,73,51,77,44,77,75,55,100,43,37,30,45,37,37,33,25,37,65,87,44,65,55,101,88,41,65,44,75,75,45,76,48,76,48,72,55,86,65,84,75,65,72,93,78,72,74,83,126